Protein AF-A0A0G1N295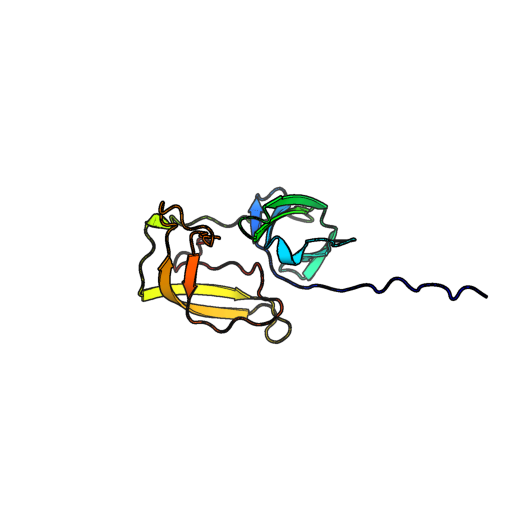-F1 (afdb_monomer_lite)

pLDDT: mean 85.52, std 14.55, range [45.72, 98.38]

Structure (mmCIF, N/CA/C/O backbone):
data_AF-A0A0G1N295-F1
#
_entry.id   AF-A0A0G1N295-F1
#
loop_
_atom_site.group_PDB
_atom_site.id
_atom_site.type_symbol
_atom_site.label_atom_id
_atom_site.label_alt_id
_atom_site.label_comp_id
_atom_site.label_asym_id
_atom_site.label_entity_id
_atom_site.label_seq_id
_atom_site.pdbx_PDB_ins_code
_atom_site.Cartn_x
_atom_site.Cartn_y
_atom_site.Cartn_z
_atom_site.occupancy
_atom_site.B_iso_or_equiv
_atom_site.auth_seq_id
_atom_site.auth_comp_id
_atom_site.auth_asym_id
_atom_site.auth_atom_id
_atom_site.pdbx_PDB_model_num
ATOM 1 N N . MET A 1 1 ? 38.601 17.499 -23.679 1.00 45.72 1 MET A N 1
ATOM 2 C CA . MET A 1 1 ? 38.239 16.086 -23.429 1.00 45.72 1 MET A CA 1
ATOM 3 C C . MET A 1 1 ? 37.005 16.091 -22.528 1.00 45.72 1 MET A C 1
ATOM 5 O O . MET A 1 1 ? 37.142 16.305 -21.334 1.00 45.72 1 MET A O 1
ATOM 9 N N . LEU A 1 2 ? 35.796 16.022 -23.098 1.00 50.69 2 LEU A N 1
ATOM 10 C CA . LEU A 1 2 ? 34.551 16.039 -22.317 1.00 50.69 2 LEU A CA 1
ATOM 11 C C . LEU A 1 2 ? 34.405 14.685 -21.615 1.00 50.69 2 LEU A C 1
ATOM 13 O O . LEU A 1 2 ? 34.315 13.649 -22.273 1.00 50.69 2 LEU A O 1
ATOM 17 N N . GLY A 1 3 ? 34.455 14.692 -20.283 1.00 49.88 3 GLY A N 1
ATOM 18 C CA . GLY A 1 3 ? 34.275 13.492 -19.475 1.00 49.88 3 GLY A CA 1
ATOM 19 C C . GLY A 1 3 ? 32.913 12.864 -19.759 1.00 49.88 3 GLY A C 1
ATOM 20 O O . GLY A 1 3 ? 31.889 13.541 -19.712 1.00 49.88 3 GLY A O 1
ATOM 21 N N . ARG A 1 4 ? 32.906 11.565 -20.070 1.00 57.50 4 ARG A N 1
ATOM 22 C CA . ARG A 1 4 ? 31.686 10.755 -20.169 1.00 57.50 4 ARG A CA 1
ATOM 23 C C . ARG A 1 4 ? 30.888 10.917 -18.874 1.00 57.50 4 ARG A C 1
ATOM 25 O O . ARG A 1 4 ? 31.287 10.385 -17.839 1.00 57.50 4 ARG A O 1
ATOM 32 N N . VAL A 1 5 ? 29.764 11.625 -18.943 1.00 62.50 5 VAL A N 1
ATOM 33 C CA . VAL A 1 5 ? 28.770 11.650 -17.869 1.00 62.50 5 VAL A CA 1
ATOM 34 C C . VAL A 1 5 ? 28.251 10.222 -17.729 1.00 62.50 5 VAL A C 1
ATOM 36 O O . VAL A 1 5 ? 27.597 9.701 -18.632 1.00 62.50 5 VAL A O 1
ATOM 39 N N . ARG A 1 6 ? 28.607 9.542 -16.635 1.00 59.28 6 ARG A N 1
ATOM 40 C CA . ARG A 1 6 ? 28.000 8.252 -16.299 1.00 59.28 6 ARG A CA 1
ATOM 41 C C . ARG A 1 6 ? 26.601 8.546 -15.758 1.00 59.28 6 ARG A C 1
ATOM 43 O O . ARG A 1 6 ? 26.512 9.302 -14.790 1.00 59.28 6 ARG A O 1
ATOM 50 N N . PRO A 1 7 ? 25.525 7.993 -16.339 1.00 61.25 7 PRO A N 1
ATOM 51 C CA . PRO A 1 7 ? 24.210 8.119 -15.733 1.00 61.25 7 PRO A CA 1
ATOM 52 C C . PRO A 1 7 ? 24.263 7.512 -14.328 1.00 61.25 7 PRO A C 1
ATOM 54 O O . PRO A 1 7 ? 24.658 6.359 -14.147 1.00 61.25 7 PRO A O 1
ATOM 57 N N . VAL A 1 8 ? 23.920 8.316 -13.323 1.00 63.38 8 VAL A N 1
ATOM 58 C CA . VAL A 1 8 ? 23.749 7.837 -11.953 1.00 63.38 8 VAL A CA 1
ATOM 59 C C . VAL A 1 8 ? 22.384 7.168 -11.899 1.00 63.38 8 VAL A C 1
ATOM 61 O O . VAL A 1 8 ? 21.353 7.831 -11.982 1.00 63.38 8 VAL A O 1
ATOM 64 N N . TYR A 1 9 ? 22.372 5.844 -11.794 1.00 63.34 9 TYR A N 1
ATOM 65 C CA . TYR A 1 9 ? 21.141 5.103 -11.558 1.00 63.34 9 TYR A CA 1
ATOM 66 C C . TYR A 1 9 ? 20.768 5.243 -10.083 1.00 63.34 9 TYR A C 1
ATOM 68 O O . TYR A 1 9 ? 21.440 4.690 -9.214 1.00 63.34 9 TYR A O 1
ATOM 76 N N . TYR A 1 10 ? 19.703 5.986 -9.794 1.00 70.31 10 TYR A N 1
ATOM 77 C CA . TYR A 1 10 ? 19.127 6.019 -8.455 1.00 70.31 10 TYR A CA 1
ATOM 78 C C . TYR A 1 10 ? 18.136 4.861 -8.311 1.00 70.31 10 TYR A C 1
ATOM 80 O O . TYR A 1 10 ? 17.180 4.752 -9.080 1.00 70.31 10 TYR A O 1
ATOM 88 N N . LYS A 1 11 ? 18.387 3.964 -7.354 1.00 81.50 11 LYS A N 1
ATOM 89 C CA . LYS A 1 11 ? 17.501 2.837 -7.049 1.00 81.50 11 LYS A CA 1
ATOM 90 C C . LYS A 1 11 ? 16.562 3.237 -5.919 1.00 81.50 11 LYS A C 1
ATOM 92 O O . LYS A 1 11 ? 17.022 3.672 -4.867 1.00 81.50 11 LYS A O 1
ATOM 97 N N . ARG A 1 12 ? 15.266 3.029 -6.133 1.00 85.56 12 ARG A N 1
ATOM 98 C CA . ARG A 1 12 ? 14.221 3.197 -5.121 1.00 85.56 12 ARG A CA 1
ATOM 99 C C . ARG A 1 12 ? 13.538 1.870 -4.881 1.00 85.56 12 ARG A C 1
ATOM 101 O O . ARG A 1 12 ? 13.433 1.053 -5.793 1.00 85.56 12 ARG A O 1
ATOM 108 N N . GLU A 1 13 ? 13.129 1.665 -3.645 1.00 87.94 13 GLU A N 1
ATOM 109 C CA . GLU A 1 13 ? 12.407 0.483 -3.204 1.00 87.94 13 GLU A CA 1
ATOM 110 C C . GLU A 1 13 ? 11.172 0.951 -2.443 1.00 87.94 13 GLU A C 1
ATOM 112 O O . GLU A 1 13 ? 11.187 2.003 -1.804 1.00 87.94 13 GLU A O 1
ATOM 117 N N . GLY A 1 14 ? 10.112 0.170 -2.554 1.00 90.06 14 GLY A N 1
ATOM 118 C CA . GLY A 1 14 ? 8.847 0.393 -1.882 1.00 90.06 14 GLY A CA 1
ATOM 119 C C . GLY A 1 14 ? 7.999 -0.865 -1.978 1.00 90.06 14 GLY A C 1
ATOM 120 O O . GLY A 1 14 ? 8.422 -1.872 -2.559 1.00 90.06 14 GLY A O 1
ATOM 121 N N . ALA A 1 15 ? 6.800 -0.785 -1.432 1.00 91.75 15 ALA A N 1
ATOM 122 C CA . ALA A 1 15 ? 5.791 -1.822 -1.506 1.00 91.75 15 ALA A CA 1
ATOM 123 C C . ALA A 1 15 ? 4.615 -1.372 -2.383 1.00 91.75 15 ALA A C 1
ATOM 125 O O . ALA A 1 15 ? 4.520 -0.222 -2.814 1.00 91.75 15 ALA A O 1
ATOM 126 N N . GLY A 1 16 ? 3.738 -2.313 -2.691 1.00 93.75 16 GLY A N 1
ATOM 127 C CA . GLY A 1 16 ? 2.505 -2.065 -3.416 1.00 93.75 16 GLY A CA 1
ATOM 128 C C . GLY A 1 16 ? 1.541 -3.213 -3.184 1.00 93.75 16 GLY A C 1
ATOM 129 O O . GLY A 1 16 ? 1.922 -4.266 -2.665 1.00 93.75 16 GLY A O 1
ATOM 130 N N . VAL A 1 17 ? 0.293 -3.005 -3.574 1.00 95.81 17 VAL A N 1
ATOM 131 C CA . VAL A 1 17 ? -0.786 -3.962 -3.350 1.00 95.81 17 VAL A CA 1
ATOM 132 C C . VAL A 1 17 ? -1.548 -4.212 -4.641 1.00 95.81 17 VAL A C 1
ATOM 134 O O . VAL A 1 17 ? -1.841 -3.281 -5.389 1.00 95.81 17 VAL A O 1
ATOM 137 N N . ILE A 1 18 ? -1.827 -5.485 -4.920 1.00 97.44 18 ILE A N 1
ATOM 138 C CA . ILE A 1 18 ? -2.600 -5.907 -6.089 1.00 97.44 18 ILE A CA 1
ATOM 139 C C . ILE A 1 18 ? -4.069 -5.603 -5.804 1.00 97.44 18 ILE A C 1
ATOM 141 O O . ILE A 1 18 ? -4.640 -6.152 -4.863 1.00 97.44 18 ILE A O 1
ATOM 145 N N . ILE A 1 19 ? -4.665 -4.733 -6.612 1.00 97.88 19 ILE A N 1
ATOM 146 C CA . ILE A 1 19 ? -6.065 -4.304 -6.480 1.00 97.88 19 ILE A CA 1
ATOM 147 C C . ILE A 1 19 ? -6.965 -4.892 -7.563 1.00 97.88 19 ILE A C 1
ATOM 149 O O . ILE A 1 19 ? -8.182 -4.849 -7.428 1.00 97.88 19 ILE A O 1
ATOM 153 N N . ASP A 1 20 ? -6.370 -5.467 -8.607 1.00 97.94 20 ASP A N 1
ATOM 154 C CA . ASP A 1 20 ? -7.084 -6.140 -9.685 1.00 97.94 20 ASP A CA 1
ATOM 155 C C . ASP A 1 20 ? -6.311 -7.401 -10.120 1.00 97.94 20 ASP A C 1
ATOM 157 O O . ASP A 1 20 ? -5.083 -7.325 -10.293 1.00 97.94 20 ASP A O 1
ATOM 161 N N . PRO A 1 21 ? -6.983 -8.559 -10.281 1.00 97.50 21 PRO A N 1
ATOM 162 C CA . PRO A 1 21 ? -6.344 -9.811 -10.685 1.00 97.50 21 PRO A CA 1
ATOM 163 C C . PRO A 1 21 ? -5.688 -9.748 -12.071 1.00 97.50 21 PRO A C 1
ATOM 165 O O . PRO A 1 21 ? -4.762 -10.519 -12.327 1.00 97.50 21 PRO A O 1
ATOM 168 N N . ASP A 1 22 ? -6.073 -8.796 -12.926 1.00 97.69 22 ASP A N 1
ATOM 169 C CA . ASP A 1 22 ? -5.414 -8.551 -14.207 1.00 97.69 22 ASP A CA 1
ATOM 170 C C . ASP A 1 22 ? -4.015 -7.934 -14.031 1.00 97.69 22 ASP A C 1
ATOM 172 O O . ASP A 1 22 ? -3.339 -7.646 -15.015 1.00 97.69 22 ASP A O 1
ATOM 176 N N . GLY A 1 23 ? -3.537 -7.714 -12.804 1.00 97.81 23 GLY A N 1
ATOM 177 C CA . GLY A 1 23 ? -2.186 -7.223 -12.534 1.00 97.81 23 GLY A CA 1
ATOM 178 C C . GLY A 1 23 ? -2.111 -5.713 -12.358 1.00 97.81 23 GLY A C 1
ATOM 179 O O . GLY A 1 23 ? -1.091 -5.110 -12.696 1.00 97.81 23 GLY A O 1
ATOM 180 N N . ILE A 1 24 ? -3.175 -5.094 -11.841 1.00 98.38 24 ILE A N 1
ATOM 181 C CA . ILE A 1 24 ? -3.139 -3.689 -11.422 1.00 98.38 24 ILE A CA 1
ATOM 182 C C . ILE A 1 24 ? -2.664 -3.615 -9.975 1.00 98.38 24 ILE A C 1
ATOM 184 O O . ILE A 1 24 ? -3.224 -4.247 -9.077 1.00 98.38 24 ILE A O 1
ATOM 188 N N . ILE A 1 25 ? -1.623 -2.820 -9.760 1.00 97.94 25 ILE A N 1
ATOM 189 C CA . ILE A 1 25 ? -0.987 -2.599 -8.466 1.00 97.94 25 ILE A CA 1
ATOM 190 C C . ILE A 1 25 ? -1.081 -1.119 -8.126 1.00 97.94 25 ILE A C 1
ATOM 192 O O . ILE A 1 25 ? -0.700 -0.283 -8.944 1.00 97.94 25 ILE A O 1
ATOM 196 N N . VAL A 1 26 ? -1.512 -0.795 -6.910 1.00 97.44 26 VAL A N 1
ATOM 197 C CA . VAL A 1 26 ? -1.392 0.561 -6.360 1.00 97.44 26 VAL A CA 1
ATOM 198 C C . VAL A 1 26 ? -0.180 0.650 -5.429 1.00 97.44 26 VAL A C 1
ATOM 200 O O . VAL A 1 26 ? 0.151 -0.290 -4.703 1.00 97.44 26 VAL A O 1
ATOM 203 N N . THR A 1 27 ? 0.519 1.778 -5.485 1.00 95.94 27 THR A N 1
ATOM 204 C CA . THR A 1 27 ? 1.659 2.135 -4.629 1.00 95.94 27 THR A CA 1
ATOM 205 C C . THR A 1 27 ? 1.678 3.651 -4.424 1.00 95.94 27 THR A C 1
ATOM 207 O O . THR A 1 27 ? 0.804 4.361 -4.925 1.00 95.94 27 THR A O 1
ATOM 210 N N . ASN A 1 28 ? 2.681 4.174 -3.720 1.00 94.12 28 ASN A N 1
ATOM 211 C CA . ASN A 1 28 ? 2.845 5.614 -3.609 1.00 94.12 28 ASN A CA 1
ATOM 212 C C . ASN A 1 28 ? 3.455 6.244 -4.866 1.00 94.12 28 ASN A C 1
ATOM 214 O O . ASN A 1 28 ? 4.420 5.725 -5.440 1.00 94.12 28 ASN A O 1
ATOM 218 N N . ALA A 1 29 ? 2.941 7.417 -5.245 1.00 94.62 29 ALA A N 1
ATOM 219 C CA . ALA A 1 29 ? 3.442 8.192 -6.378 1.00 94.62 29 ALA A CA 1
ATOM 220 C C . ALA A 1 29 ? 4.928 8.477 -6.229 1.00 94.62 29 ALA A C 1
ATOM 222 O O . ALA A 1 29 ? 5.702 8.253 -7.166 1.00 94.62 29 ALA A O 1
ATOM 223 N N . HIS A 1 30 ? 5.340 8.932 -5.041 1.00 92.25 30 HIS A N 1
ATOM 224 C CA . HIS A 1 30 ? 6.725 9.264 -4.805 1.00 92.25 30 HIS A CA 1
ATOM 225 C C . HIS A 1 30 ? 7.597 8.048 -5.077 1.00 92.25 30 HIS A C 1
ATOM 227 O O . HIS A 1 30 ? 8.583 8.247 -5.761 1.00 92.25 30 HIS A O 1
ATOM 233 N N . THR A 1 31 ? 7.252 6.819 -4.674 1.00 91.69 31 THR A N 1
ATOM 234 C CA . THR A 1 31 ? 8.064 5.601 -4.890 1.00 91.69 31 THR A CA 1
ATOM 235 C C . THR A 1 31 ? 8.484 5.402 -6.349 1.00 91.69 31 THR A C 1
ATOM 237 O O . THR A 1 31 ? 9.644 5.079 -6.622 1.00 91.69 31 THR A O 1
ATOM 240 N N . VAL A 1 32 ? 7.568 5.638 -7.290 1.00 91.88 32 VAL A N 1
ATOM 241 C CA . VAL A 1 32 ? 7.751 5.322 -8.718 1.00 91.88 32 VAL A CA 1
ATOM 242 C C . VAL A 1 32 ? 8.054 6.542 -9.583 1.00 91.88 32 VAL A C 1
ATOM 244 O O . VAL A 1 32 ? 8.436 6.397 -10.748 1.00 91.88 32 VAL A O 1
ATOM 247 N N . GLN A 1 33 ? 7.919 7.752 -9.039 1.00 84.56 33 GLN A N 1
ATOM 248 C CA . GLN A 1 33 ? 8.137 8.978 -9.796 1.00 84.56 33 GLN A CA 1
ATOM 249 C C . GLN A 1 33 ? 9.565 9.040 -10.350 1.00 84.56 33 GLN A C 1
ATOM 251 O O . GLN A 1 33 ? 10.539 8.780 -9.637 1.00 8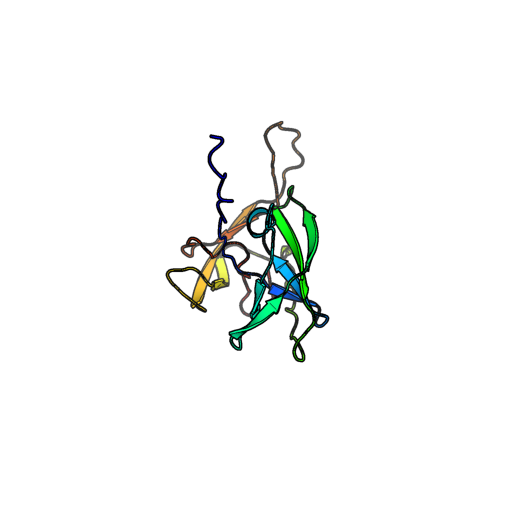4.56 33 GLN A O 1
ATOM 256 N N . LYS A 1 34 ? 9.686 9.432 -11.626 1.00 82.00 34 LYS A N 1
ATOM 257 C CA . LYS A 1 34 ? 10.962 9.537 -12.361 1.00 82.00 34 LYS A CA 1
ATOM 258 C C . LYS A 1 34 ? 11.725 8.206 -12.473 1.00 82.00 34 LYS A C 1
ATOM 260 O O . LYS A 1 34 ? 12.923 8.213 -12.757 1.00 82.00 34 LYS A O 1
ATOM 265 N N . SER A 1 35 ? 11.062 7.070 -12.250 1.00 82.25 35 SER A N 1
ATOM 266 C CA . SER A 1 35 ? 11.667 5.761 -12.486 1.00 82.25 35 SER A CA 1
ATOM 267 C C . SER A 1 35 ? 11.809 5.506 -13.990 1.00 82.25 35 SER A C 1
ATOM 269 O O . SER A 1 35 ? 10.882 5.721 -14.764 1.00 82.25 35 SER A O 1
ATOM 271 N N . GLY A 1 36 ? 12.997 5.072 -14.419 1.00 85.31 36 GLY A N 1
ATOM 272 C CA . GLY A 1 36 ? 13.235 4.670 -15.812 1.00 85.31 36 GLY A CA 1
ATOM 273 C C . GLY A 1 36 ? 12.835 3.219 -16.103 1.00 85.31 36 GLY A C 1
ATOM 274 O O . GLY A 1 36 ? 12.598 2.862 -17.250 1.00 85.31 36 GLY A O 1
ATOM 275 N N . ARG A 1 37 ? 12.782 2.372 -15.067 1.00 91.69 37 ARG A N 1
ATOM 276 C CA . ARG A 1 37 ? 12.327 0.979 -15.135 1.00 91.69 37 ARG A CA 1
ATOM 277 C C . ARG A 1 37 ? 11.702 0.593 -13.801 1.00 91.69 37 ARG A C 1
ATOM 279 O O . ARG A 1 37 ? 12.312 0.831 -12.758 1.00 91.69 37 ARG A O 1
ATOM 286 N N . ILE A 1 38 ? 10.538 -0.044 -13.851 1.00 94.94 38 ILE A N 1
ATOM 287 C CA . ILE A 1 38 ? 9.843 -0.587 -12.683 1.00 94.94 38 ILE A CA 1
ATOM 288 C C . ILE A 1 38 ? 9.949 -2.111 -12.745 1.00 94.94 38 ILE A C 1
ATOM 290 O O . ILE A 1 38 ? 9.683 -2.716 -13.780 1.00 94.94 38 ILE A O 1
ATOM 294 N N . ARG A 1 39 ? 10.369 -2.732 -11.640 1.00 95.56 39 ARG A N 1
ATOM 295 C CA . ARG A 1 39 ? 10.354 -4.188 -11.464 1.00 95.56 39 ARG A CA 1
ATOM 296 C C . ARG A 1 39 ? 9.556 -4.514 -10.218 1.00 95.56 39 ARG A C 1
ATOM 298 O O . ARG A 1 39 ? 9.831 -3.943 -9.164 1.00 95.56 39 ARG A O 1
ATOM 305 N N . VAL A 1 40 ? 8.616 -5.437 -10.346 1.00 95.19 40 VAL A N 1
ATOM 306 C CA . VAL A 1 40 ? 7.768 -5.899 -9.250 1.00 95.19 40 VAL A CA 1
ATOM 307 C C . VAL A 1 40 ? 8.236 -7.287 -8.842 1.00 95.19 40 VAL A C 1
ATOM 309 O O . VAL A 1 40 ? 8.346 -8.172 -9.686 1.00 95.19 40 VAL A O 1
ATOM 312 N N . ALA A 1 41 ? 8.528 -7.466 -7.556 1.00 93.88 41 ALA A N 1
ATOM 313 C CA . ALA A 1 41 ? 8.756 -8.777 -6.963 1.00 93.88 41 ALA A CA 1
ATOM 314 C C . ALA A 1 41 ? 7.463 -9.225 -6.272 1.00 93.88 41 ALA A C 1
ATOM 316 O O . ALA A 1 41 ? 7.012 -8.573 -5.331 1.00 93.88 41 ALA A O 1
ATOM 317 N N . LEU A 1 42 ? 6.863 -10.307 -6.761 1.00 93.12 42 LEU A N 1
ATOM 318 C CA . LEU A 1 42 ? 5.651 -10.897 -6.196 1.00 93.12 42 LEU A CA 1
ATOM 319 C C . LEU A 1 42 ? 5.974 -11.721 -4.938 1.00 93.12 42 LEU A C 1
ATOM 321 O O . LEU A 1 42 ? 7.137 -11.967 -4.610 1.00 93.12 42 LEU A O 1
ATOM 325 N N . HIS A 1 43 ? 4.936 -12.144 -4.213 1.00 87.44 43 HIS A N 1
ATOM 326 C CA . HIS A 1 43 ? 5.059 -12.856 -2.932 1.00 87.44 43 HIS A CA 1
ATOM 327 C C . HIS A 1 43 ? 5.868 -14.168 -3.017 1.00 87.44 43 HIS A C 1
ATOM 329 O O . HIS A 1 43 ? 6.549 -14.543 -2.063 1.00 87.44 43 HIS A O 1
ATOM 335 N N . ASP A 1 44 ? 5.835 -14.841 -4.168 1.00 89.81 44 ASP A N 1
ATOM 336 C CA . ASP A 1 44 ? 6.591 -16.059 -4.482 1.00 89.81 44 ASP A CA 1
ATOM 337 C C . ASP A 1 44 ? 8.036 -15.774 -4.942 1.00 89.81 44 ASP A C 1
ATOM 339 O O . ASP A 1 44 ? 8.794 -16.700 -5.229 1.00 89.81 44 ASP A O 1
ATOM 343 N N . LYS A 1 45 ? 8.435 -14.493 -4.954 1.00 90.94 45 LYS A N 1
ATOM 344 C CA . LYS A 1 45 ? 9.712 -13.944 -5.442 1.00 90.94 45 LYS A CA 1
ATOM 345 C C . LYS A 1 45 ? 9.847 -13.894 -6.965 1.00 90.94 45 LYS A C 1
ATOM 347 O O . LYS A 1 45 ? 10.919 -13.515 -7.443 1.00 90.94 45 LYS A O 1
ATOM 352 N N . THR A 1 46 ? 8.797 -14.207 -7.724 1.00 94.19 46 THR A N 1
ATOM 353 C CA . THR A 1 46 ? 8.782 -13.987 -9.172 1.00 94.19 46 THR A CA 1
ATOM 354 C C . THR A 1 46 ? 8.938 -12.496 -9.461 1.00 94.19 46 THR A C 1
ATOM 356 O O . THR A 1 46 ? 8.274 -11.659 -8.847 1.00 94.19 46 THR A O 1
ATOM 359 N N . ILE A 1 47 ? 9.849 -12.152 -10.375 1.00 96.31 47 ILE A N 1
ATOM 360 C CA . ILE A 1 47 ? 10.114 -10.766 -10.771 1.00 96.31 47 ILE A CA 1
ATOM 361 C C . ILE A 1 47 ? 9.544 -10.537 -12.163 1.00 96.31 47 ILE A C 1
ATOM 363 O O . ILE A 1 47 ? 9.922 -11.230 -13.105 1.00 96.31 47 ILE A O 1
ATOM 367 N N . VAL A 1 48 ? 8.699 -9.520 -12.289 1.00 97.31 48 VAL A N 1
ATOM 368 C CA . VAL A 1 48 ? 8.109 -9.083 -13.557 1.00 97.31 48 VAL A CA 1
ATOM 369 C C . VAL A 1 48 ? 8.414 -7.610 -13.810 1.00 97.31 48 VAL A C 1
ATOM 371 O O . VAL A 1 48 ? 8.652 -6.834 -12.876 1.00 97.31 48 VAL A O 1
ATOM 374 N N . ASP A 1 49 ? 8.450 -7.219 -15.082 1.00 97.56 49 ASP A N 1
ATOM 375 C CA . ASP A 1 49 ? 8.526 -5.808 -15.454 1.00 97.56 49 ASP A CA 1
ATOM 376 C C . ASP A 1 49 ? 7.154 -5.148 -15.243 1.00 97.56 49 ASP A C 1
ATOM 378 O O . ASP A 1 49 ? 6.112 -5.739 -15.524 1.00 97.56 49 ASP A O 1
ATOM 382 N N . GLY A 1 50 ? 7.168 -3.927 -14.709 1.00 97.25 50 GLY A N 1
ATOM 383 C CA . GLY A 1 50 ? 5.974 -3.117 -14.492 1.00 97.25 50 GLY A CA 1
ATOM 384 C C . GLY A 1 50 ? 5.933 -1.912 -15.423 1.00 97.25 50 GLY A C 1
ATOM 385 O O . GLY A 1 50 ? 6.963 -1.299 -15.715 1.00 97.25 50 GLY A O 1
ATOM 386 N N . ILE A 1 51 ? 4.730 -1.551 -15.852 1.00 96.75 51 ILE A N 1
ATOM 387 C CA . ILE A 1 51 ? 4.442 -0.363 -16.653 1.00 96.75 51 ILE A CA 1
ATOM 388 C C . ILE A 1 51 ? 3.666 0.611 -15.776 1.00 96.75 51 ILE A C 1
ATOM 390 O O . ILE A 1 51 ? 2.653 0.252 -15.183 1.00 96.75 51 ILE A O 1
ATOM 394 N N . LEU A 1 52 ? 4.141 1.849 -15.685 1.00 96.38 52 LEU A N 1
ATOM 395 C CA . LEU A 1 52 ? 3.410 2.908 -15.001 1.00 96.38 52 LEU A CA 1
ATOM 396 C C . LEU A 1 52 ? 2.158 3.259 -15.816 1.00 96.38 52 LEU A C 1
ATOM 398 O O . LEU A 1 52 ? 2.290 3.668 -16.967 1.00 96.38 52 LEU A O 1
ATOM 402 N N . LEU A 1 53 ? 0.973 3.086 -15.231 1.00 95.88 53 LEU A N 1
ATOM 403 C CA . LEU A 1 53 ? -0.297 3.431 -15.871 1.00 95.88 53 LEU A CA 1
ATOM 404 C C . LEU A 1 53 ? -0.664 4.889 -15.620 1.00 95.88 53 LEU A C 1
ATOM 406 O O . LEU A 1 53 ? -0.887 5.645 -16.560 1.00 95.88 53 LEU A O 1
ATOM 410 N N . GLU A 1 54 ? -0.708 5.277 -14.347 1.00 94.94 54 GLU A N 1
ATOM 411 C CA . GLU A 1 54 ? -1.181 6.590 -13.922 1.00 94.94 54 GLU A CA 1
ATOM 412 C C . GLU A 1 54 ? -0.521 7.003 -12.601 1.00 94.94 54 GLU A C 1
ATOM 414 O O . GLU A 1 54 ? -0.097 6.160 -11.803 1.00 94.94 54 GLU A O 1
ATOM 419 N N . VAL A 1 55 ? -0.400 8.313 -12.384 1.00 95.00 55 VAL A N 1
ATOM 420 C CA . VAL A 1 55 ? 0.159 8.906 -11.166 1.00 95.00 55 VAL A CA 1
ATOM 421 C C . VAL A 1 55 ? -0.710 10.081 -10.744 1.00 95.00 55 VAL A C 1
ATOM 423 O O . VAL A 1 55 ? -0.971 10.971 -11.547 1.00 95.00 55 VAL A O 1
ATOM 426 N N . HIS A 1 56 ? -1.045 10.109 -9.458 1.00 93.50 56 HIS A N 1
ATOM 427 C CA . HIS A 1 56 ? -1.788 11.154 -8.760 1.00 93.50 56 HIS A CA 1
ATOM 428 C C . HIS A 1 56 ? -0.907 11.746 -7.648 1.00 93.50 56 HIS A C 1
ATOM 430 O O . HIS A 1 56 ? -0.990 11.316 -6.489 1.00 93.50 56 HIS A O 1
ATOM 436 N N . PRO A 1 57 ? 0.006 12.686 -7.968 1.00 90.50 57 PRO A N 1
ATOM 437 C CA . PRO A 1 57 ? 0.931 13.257 -6.991 1.00 90.50 57 PRO A CA 1
ATOM 438 C C . PRO A 1 57 ? 0.235 13.993 -5.840 1.00 90.50 57 PRO A C 1
ATOM 440 O O . PRO A 1 57 ? 0.781 14.060 -4.745 1.00 90.50 57 PRO A O 1
ATOM 443 N N . GLU A 1 58 ? -0.956 14.540 -6.079 1.00 87.62 58 GLU A N 1
ATOM 444 C CA . GLU A 1 58 ? -1.764 15.279 -5.109 1.00 87.62 58 GLU A CA 1
ATOM 445 C C . GLU A 1 58 ? -2.188 14.434 -3.903 1.00 87.62 58 GLU A C 1
ATOM 447 O O . GLU A 1 58 ? -2.319 14.969 -2.802 1.00 87.62 58 GLU A O 1
ATOM 452 N N . ASN A 1 59 ? -2.336 13.122 -4.110 1.00 87.88 59 ASN A N 1
ATOM 453 C CA . ASN A 1 59 ? -2.706 12.150 -3.083 1.00 87.88 59 ASN A CA 1
ATOM 454 C C . ASN A 1 59 ? -1.583 11.135 -2.812 1.00 87.88 59 ASN A C 1
ATOM 456 O O . ASN A 1 59 ? -1.787 10.170 -2.085 1.00 87.88 59 ASN A O 1
ATOM 460 N N . ASP A 1 60 ? -0.411 11.335 -3.422 1.00 92.56 60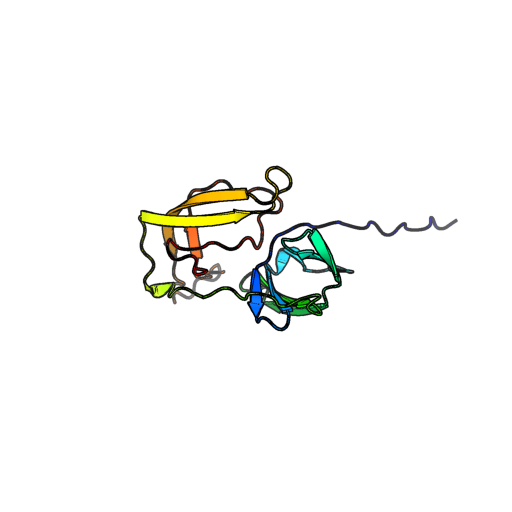 ASP A N 1
ATOM 461 C CA . ASP A 1 60 ? 0.722 10.413 -3.393 1.00 92.56 60 ASP A CA 1
ATOM 462 C C . ASP A 1 60 ? 0.367 8.969 -3.811 1.00 92.56 60 ASP A C 1
ATOM 464 O O . ASP A 1 60 ? 0.835 8.008 -3.204 1.00 92.56 60 ASP A O 1
ATOM 468 N N . LEU A 1 61 ? -0.428 8.797 -4.876 1.00 94.94 61 LEU A N 1
ATOM 469 C CA . LEU A 1 61 ? -0.823 7.486 -5.422 1.00 94.94 61 LEU A CA 1
ATOM 470 C C . LEU A 1 61 ? -0.288 7.253 -6.838 1.00 94.94 61 LEU A C 1
ATOM 472 O O . LEU A 1 61 ? -0.211 8.169 -7.654 1.00 94.94 61 LEU A O 1
ATOM 476 N N . ALA A 1 62 ? 0.046 6.007 -7.158 1.00 96.88 62 ALA A N 1
ATOM 477 C CA . ALA A 1 62 ? 0.360 5.581 -8.515 1.00 96.88 62 ALA A CA 1
ATOM 478 C C . ALA A 1 62 ? -0.123 4.161 -8.788 1.00 96.88 62 ALA A C 1
ATOM 480 O O . ALA A 1 62 ? -0.125 3.310 -7.898 1.00 96.88 62 ALA A O 1
ATOM 481 N N . PHE A 1 63 ? -0.455 3.912 -10.051 1.00 97.69 63 PHE A N 1
ATOM 482 C CA . PHE A 1 63 ? -0.913 2.625 -10.547 1.00 97.69 63 PHE A CA 1
ATOM 483 C C . PHE A 1 63 ? 0.115 2.030 -11.506 1.00 97.69 63 PHE A C 1
ATOM 485 O O . PHE A 1 63 ? 0.596 2.691 -12.428 1.00 97.69 63 PHE A O 1
ATOM 492 N N . ILE A 1 64 ? 0.448 0.763 -11.292 1.00 98.00 64 ILE A N 1
ATOM 493 C CA . ILE A 1 64 ? 1.348 -0.026 -12.130 1.00 98.00 64 ILE A CA 1
ATOM 494 C C . ILE A 1 64 ? 0.552 -1.184 -12.728 1.00 98.00 64 ILE A C 1
ATOM 496 O O . ILE A 1 64 ? -0.197 -1.853 -12.020 1.00 98.00 64 ILE A O 1
ATOM 500 N N . LYS A 1 65 ? 0.762 -1.455 -14.015 1.00 98.19 65 LYS A N 1
ATOM 501 C CA . LYS A 1 65 ? 0.360 -2.694 -14.679 1.00 98.19 65 LYS A CA 1
ATOM 502 C C . LYS A 1 65 ? 1.531 -3.659 -14.720 1.00 98.19 65 LYS A C 1
ATOM 504 O O . LYS A 1 65 ? 2.645 -3.268 -15.068 1.00 98.19 65 LYS A O 1
ATOM 509 N N . ILE A 1 66 ? 1.259 -4.920 -14.436 1.00 98.38 66 ILE A N 1
ATOM 510 C CA . ILE A 1 66 ? 2.128 -6.043 -14.779 1.00 98.38 66 ILE A CA 1
ATOM 511 C C . ILE A 1 66 ? 1.358 -7.018 -15.666 1.00 98.38 66 ILE A C 1
ATOM 513 O O . ILE A 1 66 ? 0.129 -7.036 -15.646 1.00 98.38 66 ILE A O 1
ATOM 517 N N . GLU A 1 67 ? 2.085 -7.845 -16.409 1.00 98.19 67 GLU A N 1
ATOM 518 C CA . GLU A 1 67 ? 1.521 -9.058 -17.000 1.00 98.19 67 GLU A CA 1
ATOM 519 C C . GLU A 1 67 ? 1.507 -10.154 -15.923 1.00 98.19 67 GLU A C 1
ATOM 521 O O . GLU A 1 67 ? 2.586 -10.512 -15.432 1.00 98.19 67 GLU A O 1
ATOM 526 N N . PRO A 1 68 ? 0.333 -10.665 -15.502 1.00 97.31 68 PRO A N 1
ATOM 527 C CA . PRO A 1 68 ? 0.251 -11.679 -14.457 1.00 97.31 68 PRO A CA 1
ATOM 528 C C . PRO A 1 68 ? 0.993 -12.965 -14.860 1.00 97.31 68 PRO A C 1
ATOM 530 O O . PRO A 1 68 ? 0.598 -13.623 -15.823 1.00 97.31 68 PRO A O 1
ATOM 533 N N . PRO A 1 69 ? 2.046 -13.379 -14.131 1.00 96.56 69 PRO A N 1
ATOM 534 C CA . PRO A 1 69 ? 2.751 -14.629 -14.431 1.00 96.56 69 PRO A CA 1
ATOM 535 C C . PRO A 1 69 ? 1.966 -15.874 -13.978 1.00 96.56 69 PRO A C 1
ATOM 537 O O . PRO A 1 69 ? 2.309 -16.996 -14.341 1.00 96.56 69 PRO A O 1
ATOM 540 N N . PHE A 1 70 ? 0.930 -15.675 -13.162 1.00 96.50 70 PHE A N 1
ATOM 541 C CA . PHE A 1 70 ? -0.013 -16.664 -12.644 1.00 96.50 70 PHE A CA 1
ATOM 542 C C . PHE A 1 70 ? -1.269 -15.928 -12.146 1.00 96.50 70 PHE A C 1
ATOM 544 O O . PHE A 1 70 ? -1.318 -14.698 -12.166 1.00 96.50 70 PHE A O 1
ATOM 551 N N . PHE A 1 71 ? -2.282 -16.665 -11.681 1.00 96.50 71 PHE A N 1
ATOM 552 C CA . PHE A 1 71 ? -3.497 -16.071 -11.114 1.00 96.50 71 PHE A CA 1
ATOM 553 C C . PHE A 1 71 ? -3.183 -15.215 -9.879 1.00 96.50 71 PHE A C 1
ATOM 555 O O . PHE A 1 71 ? -2.683 -15.723 -8.873 1.00 96.50 71 PHE A O 1
ATOM 562 N N . LEU A 1 72 ? -3.498 -13.922 -9.944 1.00 96.69 72 LEU A N 1
ATOM 563 C CA . LEU A 1 72 ? -3.277 -12.991 -8.844 1.00 96.69 72 LEU A CA 1
ATOM 564 C C . LEU A 1 72 ? -4.537 -12.843 -7.993 1.00 96.69 72 LEU A C 1
ATOM 566 O O . LEU A 1 72 ? -5.653 -12.789 -8.503 1.00 96.69 72 LEU A O 1
ATOM 570 N N . VAL A 1 73 ? -4.342 -12.729 -6.681 1.00 94.44 73 VAL A N 1
ATOM 571 C CA . VAL A 1 73 ? -5.414 -12.400 -5.739 1.00 94.44 73 VAL A CA 1
ATOM 572 C C . VAL A 1 73 ? -5.377 -10.899 -5.487 1.00 94.44 73 VAL A C 1
ATOM 574 O O . VAL A 1 73 ? -4.383 -10.381 -4.975 1.00 94.44 73 VAL A O 1
ATOM 577 N N . ALA A 1 74 ? -6.458 -10.216 -5.850 1.00 96.44 74 ALA A N 1
ATOM 578 C CA . ALA A 1 74 ? -6.666 -8.822 -5.489 1.00 96.44 74 ALA A CA 1
ATOM 579 C C . ALA A 1 74 ? -7.129 -8.697 -4.035 1.00 96.44 74 ALA A C 1
ATOM 581 O O . ALA A 1 74 ? -7.833 -9.566 -3.508 1.00 96.44 74 ALA A O 1
ATOM 582 N N . VAL A 1 75 ? -6.746 -7.600 -3.389 1.00 96.12 75 VAL A N 1
ATOM 583 C CA . VAL A 1 75 ? -7.235 -7.286 -2.047 1.00 96.12 75 VAL A CA 1
ATOM 584 C C . VAL A 1 75 ? -8.710 -6.908 -2.061 1.00 96.12 75 VAL A C 1
ATOM 586 O O . VAL A 1 75 ? -9.237 -6.374 -3.034 1.00 96.12 75 VAL A O 1
ATOM 589 N N . ARG A 1 76 ? -9.377 -7.162 -0.936 1.00 97.06 76 ARG A N 1
ATOM 590 C CA . ARG A 1 76 ? -10.686 -6.576 -0.642 1.00 97.06 76 ARG A CA 1
ATOM 591 C C . ARG A 1 76 ? -10.470 -5.221 0.011 1.00 97.06 76 ARG A C 1
ATOM 593 O O . ARG A 1 76 ? -9.510 -5.073 0.759 1.00 97.06 76 ARG A O 1
ATOM 600 N N . PHE A 1 77 ? -11.368 -4.277 -0.225 1.00 96.69 77 PHE A N 1
ATOM 601 C CA . PHE A 1 77 ? -11.343 -2.974 0.432 1.00 96.69 77 PHE A CA 1
ATOM 602 C C . PHE A 1 77 ? -12.291 -2.967 1.629 1.00 96.69 77 PHE A C 1
ATOM 604 O O . PHE A 1 77 ? -13.391 -3.520 1.557 1.00 96.69 77 PHE A O 1
ATOM 611 N N . ALA A 1 78 ? -11.853 -2.349 2.717 1.00 95.31 78 ALA A N 1
ATOM 612 C CA . ALA A 1 78 ? -12.695 -1.999 3.847 1.00 95.31 78 ALA A CA 1
ATOM 613 C C . ALA A 1 78 ? -13.433 -0.678 3.571 1.00 95.31 78 ALA A C 1
ATOM 615 O O . ALA A 1 78 ? -13.028 0.118 2.724 1.00 95.31 78 ALA A O 1
ATOM 616 N N . ASP A 1 79 ? -14.499 -0.421 4.329 1.00 93.38 79 ASP A N 1
ATOM 617 C CA . ASP A 1 79 ? -15.123 0.902 4.380 1.00 93.38 79 ASP A CA 1
ATOM 618 C C . ASP A 1 79 ? -14.374 1.779 5.398 1.00 93.38 79 ASP A C 1
ATOM 620 O O . ASP A 1 79 ? -14.548 1.647 6.616 1.00 93.38 79 ASP A O 1
ATOM 624 N N . SER A 1 80 ? -13.511 2.666 4.900 1.00 90.44 80 SER A N 1
ATOM 625 C CA . SER A 1 80 ? -12.679 3.534 5.739 1.00 90.44 80 SER A CA 1
ATOM 626 C C . SER A 1 80 ? -13.481 4.604 6.492 1.00 90.44 80 SER A C 1
ATOM 628 O O . SER A 1 80 ? -12.998 5.108 7.510 1.00 90.44 80 SER A O 1
ATOM 630 N N . ASP A 1 81 ? -14.727 4.893 6.095 1.00 89.56 81 ASP A N 1
ATOM 631 C CA . ASP A 1 81 ? -15.610 5.807 6.831 1.00 89.56 81 ASP A CA 1
ATOM 632 C C . ASP A 1 81 ? -16.149 5.184 8.129 1.00 89.56 81 ASP A C 1
ATOM 634 O O . ASP A 1 81 ? -16.548 5.902 9.050 1.00 89.56 81 ASP A O 1
ATOM 638 N N . GLN A 1 82 ? -16.097 3.854 8.258 1.00 90.31 82 GLN A N 1
ATOM 639 C CA . GLN A 1 82 ? -16.447 3.139 9.492 1.00 90.31 82 GLN A CA 1
ATOM 640 C C . GLN A 1 82 ? -15.266 2.995 10.460 1.00 90.31 82 GLN A C 1
ATOM 642 O O . GLN A 1 82 ? -15.434 2.494 11.582 1.00 90.31 82 GLN A O 1
ATOM 647 N N . LEU A 1 83 ? -14.064 3.413 10.053 1.00 90.94 83 LEU A N 1
ATOM 648 C CA . LEU A 1 83 ? -12.860 3.268 10.858 1.00 90.94 83 LEU A CA 1
ATOM 649 C C . LEU A 1 83 ? -12.919 4.163 12.104 1.00 90.94 83 LEU A C 1
ATOM 651 O O . LEU A 1 83 ? -13.388 5.299 12.074 1.00 90.94 83 LEU A O 1
ATOM 655 N N . LYS A 1 84 ? -12.415 3.653 13.233 1.00 92.56 84 LYS A N 1
ATOM 656 C CA . LYS A 1 84 ? -12.394 4.371 14.517 1.00 92.56 84 LYS A CA 1
ATOM 657 C C . LYS A 1 84 ? -11.029 4.251 15.196 1.00 92.56 84 LYS A C 1
ATOM 659 O O . LYS A 1 84 ? -10.401 3.190 15.101 1.00 92.56 84 LYS A O 1
ATOM 664 N N . PRO A 1 85 ? -10.576 5.281 15.937 1.00 94.81 85 PRO A N 1
ATOM 665 C CA . PRO A 1 85 ? -9.415 5.160 16.811 1.00 94.81 85 PRO A CA 1
ATOM 666 C C . PRO A 1 85 ? -9.523 3.954 17.753 1.00 94.81 85 PRO A C 1
ATOM 668 O O . PRO A 1 85 ? -10.593 3.637 18.268 1.00 94.81 85 PRO A O 1
ATOM 671 N N . GLY A 1 86 ? -8.402 3.273 17.975 1.00 93.75 86 GLY A N 1
ATOM 672 C CA . GLY A 1 86 ? -8.308 2.070 18.802 1.00 93.75 86 GLY A CA 1
ATOM 673 C C . GLY A 1 86 ? -8.498 0.749 18.052 1.00 93.75 86 GLY A C 1
ATOM 674 O O . GLY A 1 86 ? -8.097 -0.283 18.595 1.00 93.75 86 GLY A O 1
ATOM 675 N N . ARG A 1 87 ? -9.032 0.763 16.819 1.00 94.38 87 ARG A N 1
ATOM 676 C CA . ARG A 1 87 ? -9.134 -0.436 15.966 1.00 94.38 87 ARG A CA 1
ATOM 677 C C . ARG A 1 87 ? -7.751 -0.992 15.653 1.00 94.38 87 ARG A C 1
ATOM 679 O O . ARG A 1 87 ? -6.832 -0.217 15.382 1.00 94.38 87 ARG A O 1
ATOM 686 N N . LYS A 1 88 ? -7.613 -2.318 15.724 1.00 95.06 88 LYS A N 1
ATOM 687 C CA . LYS A 1 88 ? -6.380 -3.009 15.345 1.00 95.06 88 LYS A CA 1
ATOM 688 C C . LYS A 1 88 ? -6.197 -2.962 13.839 1.00 95.06 88 LYS A C 1
ATOM 690 O O . LYS A 1 88 ? -7.173 -3.016 13.097 1.00 95.06 88 LYS A O 1
ATOM 695 N N . VAL A 1 89 ? -4.943 -2.861 13.430 1.00 95.50 89 VAL A N 1
ATOM 696 C CA . VAL A 1 89 ? -4.546 -2.823 12.027 1.00 95.50 89 VAL A CA 1
ATOM 697 C C . VAL A 1 89 ? -3.234 -3.565 11.836 1.00 95.50 89 VAL A C 1
ATOM 699 O O . VAL A 1 89 ? -2.404 -3.620 12.750 1.00 95.50 89 VAL 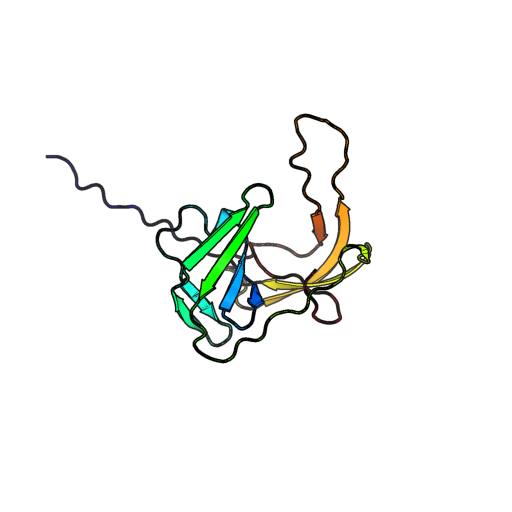A O 1
ATOM 702 N N . TYR A 1 90 ? -3.044 -4.102 10.639 1.00 93.19 90 TYR A N 1
ATOM 703 C CA . TYR A 1 90 ? -1.891 -4.910 10.274 1.00 93.19 90 TYR A CA 1
ATOM 704 C C . TYR A 1 90 ? -1.251 -4.350 9.012 1.00 93.19 90 TYR A C 1
ATOM 706 O O . TYR A 1 90 ? -1.897 -4.256 7.977 1.00 93.19 90 TYR A O 1
ATOM 714 N N . CYS A 1 91 ? 0.023 -3.983 9.079 1.00 90.75 91 CYS A N 1
ATOM 715 C CA . CYS A 1 91 ? 0.775 -3.540 7.911 1.00 90.75 91 CYS A CA 1
ATOM 716 C C . CYS A 1 91 ? 1.664 -4.666 7.402 1.00 90.75 91 CYS A C 1
ATOM 718 O O . CYS A 1 91 ? 2.406 -5.267 8.185 1.00 90.75 91 CYS A O 1
ATOM 720 N N . VAL A 1 92 ? 1.599 -4.933 6.099 1.00 87.19 92 VAL A N 1
ATOM 721 C CA . VAL A 1 92 ? 2.499 -5.878 5.429 1.00 87.19 92 VAL A CA 1
ATOM 722 C C . VAL A 1 92 ? 3.611 -5.076 4.765 1.00 87.19 92 VAL A C 1
ATOM 724 O O . VAL A 1 92 ? 3.447 -4.557 3.665 1.00 87.19 92 VAL A O 1
ATOM 727 N N . GLY A 1 93 ? 4.734 -4.951 5.469 1.00 74.25 93 GLY A N 1
ATOM 728 C CA . GLY A 1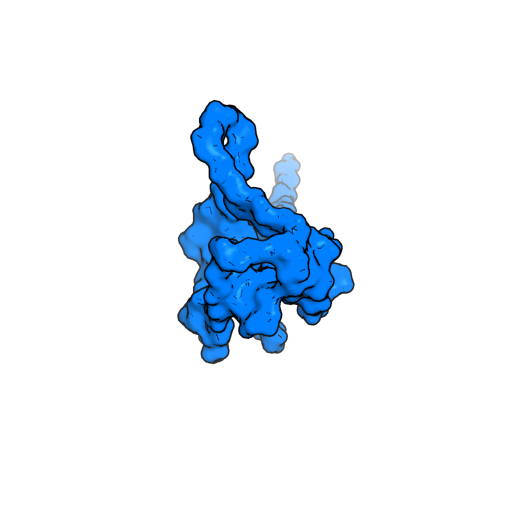 93 ? 5.874 -4.138 5.056 1.00 74.25 93 GLY A CA 1
ATOM 729 C C . GLY A 1 93 ? 6.996 -4.953 4.423 1.00 74.25 93 GLY A C 1
ATOM 730 O O . GLY A 1 93 ? 7.231 -6.117 4.772 1.00 74.25 93 GLY A O 1
ATOM 731 N N . ASN A 1 94 ? 7.733 -4.315 3.517 1.00 69.75 94 ASN A N 1
ATOM 732 C CA . ASN A 1 94 ? 8.924 -4.880 2.885 1.00 69.75 94 ASN A CA 1
ATOM 733 C C . ASN A 1 94 ? 10.109 -3.900 2.925 1.00 69.75 94 ASN A C 1
ATOM 735 O O . ASN A 1 94 ? 10.784 -3.671 1.920 1.00 69.75 94 ASN A O 1
ATOM 739 N N . SER A 1 95 ? 10.366 -3.305 4.092 1.00 59.91 95 SER A N 1
ATOM 740 C CA . SER A 1 95 ? 11.546 -2.463 4.306 1.00 59.91 95 SER A CA 1
ATOM 741 C C . SER A 1 95 ? 12.864 -3.234 4.199 1.00 59.91 95 SER A C 1
ATOM 743 O O . SER A 1 95 ? 12.949 -4.450 4.401 1.00 59.91 95 SER A O 1
ATOM 745 N N . LYS A 1 96 ? 13.952 -2.487 3.974 1.00 58.88 96 LYS A N 1
ATOM 746 C CA . LYS A 1 96 ? 15.325 -3.027 3.964 1.00 58.88 96 LYS A CA 1
ATOM 747 C C . LYS A 1 96 ? 15.693 -3.766 5.258 1.00 58.88 96 LYS A C 1
ATOM 749 O O . LYS A 1 96 ? 16.494 -4.697 5.209 1.00 58.88 96 LYS A O 1
ATOM 754 N N . LEU A 1 97 ? 15.120 -3.351 6.392 1.00 54.31 97 LEU A N 1
ATOM 755 C CA . LEU A 1 97 ? 15.371 -3.926 7.718 1.00 54.31 97 LEU A CA 1
ATOM 756 C C . LEU A 1 97 ? 14.455 -5.118 8.037 1.00 54.31 97 LEU A C 1
ATOM 758 O O . LEU A 1 97 ? 14.849 -5.990 8.809 1.00 54.31 97 LEU A O 1
ATOM 762 N N . ARG A 1 98 ? 13.251 -5.177 7.448 1.00 58.25 98 ARG A N 1
ATOM 763 C CA . ARG A 1 98 ? 12.255 -6.229 7.688 1.00 58.25 98 ARG A CA 1
ATOM 764 C C . ARG A 1 98 ? 11.571 -6.632 6.378 1.00 58.25 98 ARG A C 1
ATOM 766 O O . ARG A 1 98 ? 10.537 -6.084 6.001 1.00 58.25 98 ARG A O 1
ATOM 773 N N . LYS A 1 99 ? 12.149 -7.617 5.687 1.00 65.44 99 LYS A N 1
ATOM 774 C CA . LYS A 1 99 ? 11.556 -8.177 4.463 1.00 65.44 99 LYS A CA 1
ATOM 775 C C . LYS A 1 99 ? 10.333 -9.022 4.802 1.00 65.44 99 LYS A C 1
ATOM 777 O O . LYS A 1 99 ? 10.436 -9.883 5.673 1.00 65.44 99 LYS A O 1
ATOM 782 N N . ASN A 1 100 ? 9.232 -8.824 4.078 1.00 68.25 100 ASN A N 1
ATOM 783 C CA . ASN A 1 100 ? 7.982 -9.581 4.232 1.00 68.25 100 ASN A CA 1
ATOM 784 C C . ASN A 1 100 ? 7.520 -9.686 5.696 1.00 68.25 100 ASN A C 1
ATOM 786 O O . ASN A 1 100 ? 7.294 -10.781 6.213 1.00 68.25 100 ASN A O 1
ATOM 790 N N . SER A 1 101 ? 7.444 -8.547 6.381 1.00 78.69 101 SER A N 1
ATOM 791 C CA . SER A 1 101 ? 7.072 -8.494 7.795 1.00 78.69 101 SER A CA 1
ATOM 792 C C . SER A 1 101 ? 5.632 -8.045 7.986 1.00 78.69 101 SER A C 1
ATOM 794 O O . SER A 1 101 ? 5.119 -7.234 7.219 1.00 78.69 101 SER A O 1
ATOM 796 N N . ILE A 1 102 ? 5.001 -8.556 9.040 1.00 85.75 102 ILE A N 1
ATOM 797 C CA . ILE A 1 102 ? 3.700 -8.082 9.505 1.00 85.75 102 ILE A CA 1
ATOM 798 C C . ILE A 1 102 ? 3.943 -7.256 10.765 1.00 85.75 102 ILE A C 1
ATOM 800 O O . ILE A 1 102 ? 4.536 -7.749 11.725 1.00 85.75 102 ILE A O 1
ATOM 804 N N . SER A 1 103 ? 3.499 -6.002 10.751 1.00 88.44 103 SER A N 1
ATOM 805 C CA . SER A 1 103 ? 3.486 -5.130 11.927 1.00 88.44 103 SER A CA 1
ATOM 806 C C . SER A 1 103 ? 2.053 -4.964 12.420 1.00 88.44 103 SER A C 1
ATOM 808 O O . SER A 1 103 ? 1.189 -4.545 11.654 1.00 88.44 103 SER A O 1
ATOM 810 N N . GLU A 1 104 ? 1.801 -5.273 13.691 1.00 91.56 104 GLU A N 1
ATOM 811 C CA . GLU A 1 104 ? 0.514 -5.008 14.346 1.00 91.56 104 GLU A CA 1
ATOM 812 C C . GLU A 1 104 ? 0.529 -3.617 14.989 1.00 91.56 104 GLU A C 1
ATOM 814 O O . GLU A 1 104 ? 1.495 -3.219 15.644 1.00 91.56 104 GLU A O 1
ATOM 819 N N . GLY A 1 105 ? -0.566 -2.882 14.827 1.00 92.19 105 GLY A N 1
ATOM 820 C CA . GLY A 1 105 ? -0.766 -1.581 15.443 1.00 92.19 105 GLY A CA 1
ATOM 821 C C . GLY A 1 105 ? -2.237 -1.281 15.694 1.00 92.19 105 GLY A C 1
ATOM 822 O O . GLY A 1 105 ? -3.105 -2.154 15.664 1.00 92.19 105 GLY A O 1
ATOM 823 N N . LYS A 1 106 ? -2.518 -0.012 15.974 1.00 94.75 106 LYS A N 1
ATOM 824 C CA . LYS A 1 106 ? -3.861 0.526 16.162 1.00 94.75 106 LYS A CA 1
ATOM 825 C C . LYS A 1 106 ? -3.993 1.884 15.497 1.00 94.75 106 LYS A C 1
ATOM 827 O O . LYS A 1 106 ? -3.059 2.687 15.533 1.00 94.75 106 LYS A O 1
ATOM 832 N N . VAL A 1 107 ? -5.191 2.180 15.010 1.00 94.19 107 VAL A N 1
ATOM 833 C CA . VAL A 1 107 ? -5.562 3.532 14.582 1.00 94.19 107 VAL A CA 1
ATOM 834 C C . VAL A 1 107 ? -5.457 4.483 15.775 1.00 94.19 107 VAL A C 1
ATOM 836 O O . VAL A 1 107 ? -6.021 4.227 16.841 1.00 94.19 107 VAL A O 1
ATOM 839 N N . LYS A 1 108 ? -4.722 5.581 15.614 1.00 93.94 108 LYS A N 1
ATOM 840 C CA . LYS A 1 108 ? -4.540 6.631 16.625 1.00 93.94 108 LYS A CA 1
ATOM 841 C C . LYS A 1 108 ? -5.440 7.825 16.384 1.00 93.94 108 LYS A C 1
ATOM 843 O O . LYS A 1 108 ? -6.070 8.296 17.324 1.00 93.94 108 LYS A O 1
ATOM 848 N N . ALA A 1 109 ? -5.516 8.275 15.142 1.00 90.25 109 ALA A N 1
ATOM 849 C CA . ALA A 1 109 ? -6.325 9.408 14.740 1.00 90.25 109 ALA A CA 1
ATOM 850 C C . ALA A 1 109 ? -6.766 9.230 13.289 1.00 90.25 109 ALA A C 1
ATOM 852 O O . ALA A 1 109 ? -6.112 8.532 12.515 1.00 90.25 109 ALA A O 1
ATOM 853 N N . ILE A 1 110 ? -7.872 9.874 12.938 1.00 89.25 110 ILE A N 1
ATOM 854 C CA . ILE A 1 110 ? -8.363 9.972 11.568 1.00 89.25 110 ILE A CA 1
ATOM 855 C C . ILE A 1 110 ? -8.483 11.462 11.286 1.00 89.25 110 ILE A C 1
ATOM 857 O O . ILE A 1 110 ? -9.212 12.171 11.981 1.00 89.25 110 ILE A O 1
ATOM 861 N N . ALA A 1 111 ? -7.722 11.937 10.311 1.00 85.38 111 ALA A N 1
ATOM 862 C CA . ALA A 1 111 ? -7.806 13.292 9.810 1.00 85.38 111 ALA A CA 1
ATOM 863 C C . ALA A 1 111 ? -8.641 13.265 8.532 1.00 85.38 111 ALA A C 1
ATOM 865 O O . ALA A 1 111 ? -8.308 12.557 7.585 1.00 85.38 111 ALA A O 1
ATOM 866 N N . LYS A 1 112 ? -9.728 14.031 8.517 1.00 80.94 112 LYS A N 1
ATOM 867 C CA . LYS A 1 112 ? -10.509 14.292 7.310 1.00 80.94 112 LYS A CA 1
ATOM 868 C C . LYS A 1 112 ? -10.169 15.687 6.803 1.00 80.94 112 LYS A C 1
ATOM 870 O O . LYS A 1 112 ? -9.929 16.599 7.602 1.00 80.94 112 LYS A O 1
ATOM 875 N N . ARG A 1 113 ? -10.155 15.863 5.486 1.00 72.75 113 ARG A N 1
ATOM 876 C CA . ARG A 1 113 ? -9.987 17.163 4.838 1.00 72.75 113 ARG A CA 1
ATOM 877 C C . ARG A 1 113 ? -11.005 18.159 5.402 1.00 72.75 113 ARG A C 1
ATOM 879 O O . ARG A 1 113 ? -12.211 17.938 5.340 1.00 72.75 113 ARG A O 1
ATOM 886 N N . SER A 1 114 ? -10.518 19.281 5.927 1.00 61.03 114 SER A N 1
ATOM 887 C CA . SER A 1 114 ? -11.371 20.419 6.275 1.00 61.03 114 SER A CA 1
ATOM 888 C C . SER A 1 114 ? -11.653 21.240 5.017 1.00 61.03 114 SER A C 1
ATOM 890 O O . SER A 1 114 ? -10.722 21.614 4.308 1.00 61.03 114 SER A O 1
ATOM 892 N N . ASN A 1 115 ? -12.918 21.589 4.765 1.00 57.06 115 ASN A N 1
ATOM 893 C CA . ASN A 1 115 ? -13.325 22.480 3.664 1.00 57.06 115 ASN A CA 1
ATOM 894 C C . ASN A 1 115 ? -12.940 23.960 3.895 1.00 57.06 115 ASN A C 1
ATOM 896 O O . ASN A 1 115 ? -13.453 24.856 3.226 1.00 57.06 115 ASN A O 1
ATOM 900 N N . THR A 1 116 ? -12.058 24.250 4.854 1.00 54.75 116 THR A N 1
ATOM 901 C CA . THR A 1 116 ? -11.572 25.604 5.125 1.00 54.75 116 THR A CA 1
ATOM 902 C C . THR A 1 116 ? -10.524 26.020 4.088 1.00 54.75 116 THR A C 1
ATOM 904 O O . THR A 1 116 ? -9.517 25.327 3.949 1.00 54.75 116 THR A O 1
ATOM 907 N N . PRO A 1 117 ? -10.698 27.162 3.398 1.00 50.31 117 PRO A N 1
ATOM 908 C CA . PRO A 1 117 ? -9.786 27.637 2.362 1.00 50.31 117 PRO A CA 1
ATOM 909 C C . PRO A 1 117 ? -8.538 28.287 2.984 1.00 50.31 117 PRO A C 1
ATOM 911 O O . PRO A 1 117 ? -8.318 29.489 2.856 1.00 50.31 117 PRO A O 1
ATOM 914 N N . SER A 1 118 ? -7.718 27.520 3.702 1.00 51.53 118 SER A N 1
ATOM 915 C CA . SER A 1 118 ? -6.375 27.954 4.095 1.00 51.53 118 SER A CA 1
ATOM 916 C C . SER A 1 118 ? -5.363 27.489 3.044 1.00 51.53 118 SER A C 1
ATOM 918 O O . SER A 1 118 ? -5.384 26.351 2.581 1.00 51.53 118 SER A O 1
ATOM 920 N N . LYS A 1 119 ? -4.467 28.398 2.644 1.00 47.75 119 LYS A N 1
ATOM 921 C CA . LYS A 1 119 ? -3.496 28.237 1.541 1.00 47.75 119 LYS A CA 1
ATOM 922 C C . LYS A 1 119 ? -2.419 27.157 1.768 1.00 47.75 119 LYS A C 1
ATOM 924 O O . LYS A 1 119 ? -1.544 26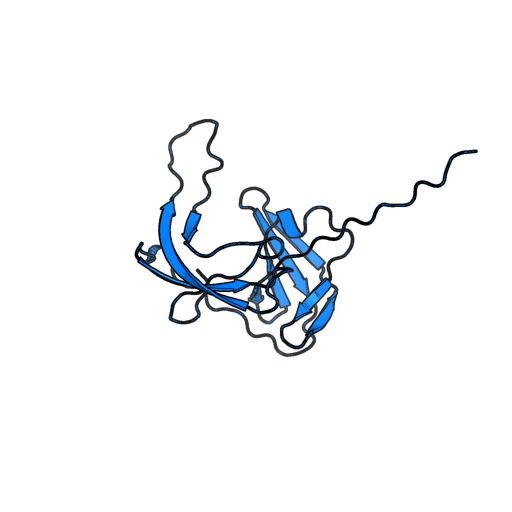.998 0.927 1.00 47.75 119 LYS A O 1
ATOM 929 N N . GLU A 1 120 ? -2.487 26.422 2.874 1.00 49.69 120 GLU A N 1
ATOM 930 C CA . GLU A 1 120 ? -1.490 25.433 3.315 1.00 49.69 120 GLU A CA 1
ATOM 931 C C . GLU A 1 120 ? -2.048 23.997 3.347 1.00 49.69 120 GLU A C 1
ATOM 933 O O . GLU A 1 120 ? -1.350 23.054 3.713 1.00 49.69 120 GLU A O 1
ATOM 938 N N . ALA A 1 121 ? -3.306 23.804 2.944 1.00 46.59 121 ALA A N 1
ATOM 939 C CA . ALA A 1 121 ? -3.984 22.518 2.999 1.00 46.59 121 ALA A CA 1
ATOM 940 C C . ALA A 1 121 ? -3.622 21.608 1.808 1.00 46.59 121 ALA A C 1
ATOM 942 O O . ALA A 1 121 ? -4.431 21.387 0.908 1.00 46.59 121 ALA A O 1
ATOM 943 N N . HIS A 1 122 ? -2.458 20.956 1.859 1.00 48.62 122 HIS A N 1
ATOM 944 C CA . HIS A 1 122 ? -2.338 19.593 1.317 1.00 48.62 122 HIS A CA 1
ATOM 945 C C . HIS A 1 122 ? -3.100 18.634 2.249 1.00 48.62 122 HIS A C 1
ATOM 947 O O . HIS A 1 122 ? -2.522 17.803 2.940 1.00 48.62 122 HIS A O 1
ATOM 953 N N . ALA A 1 123 ? -4.415 18.829 2.360 1.00 62.41 123 ALA A N 1
ATOM 954 C CA . ALA A 1 123 ? -5.263 18.128 3.312 1.00 62.41 123 ALA A CA 1
ATOM 955 C C . ALA A 1 123 ? -5.804 16.859 2.657 1.00 62.41 123 ALA A C 1
ATOM 957 O O . ALA A 1 123 ? -6.940 16.833 2.206 1.00 62.41 123 ALA A O 1
ATOM 958 N N . VAL A 1 124 ? -4.985 15.827 2.497 1.00 73.62 124 VAL A N 1
ATOM 959 C CA . VAL A 1 124 ? -5.513 14.490 2.187 1.00 73.62 124 VAL A CA 1
ATOM 960 C C . VAL A 1 124 ? -6.176 13.913 3.435 1.00 73.62 124 VAL A C 1
ATOM 962 O O . VAL A 1 124 ? -5.769 14.227 4.557 1.00 73.62 124 VAL A O 1
ATOM 965 N N . ASP A 1 125 ? -7.205 13.091 3.245 1.00 86.12 125 ASP A N 1
ATOM 966 C CA . ASP A 1 125 ? -7.693 12.246 4.330 1.00 86.12 125 ASP A CA 1
ATOM 967 C C . ASP A 1 125 ? -6.548 11.316 4.753 1.00 86.12 125 ASP A C 1
ATOM 969 O O . ASP A 1 125 ? -5.854 10.751 3.907 1.00 86.12 125 ASP A O 1
ATOM 973 N N . ALA A 1 126 ? -6.312 11.191 6.056 1.00 89.19 126 ALA A N 1
ATOM 974 C CA . ALA A 1 126 ? -5.186 10.432 6.581 1.00 89.19 126 ALA A CA 1
ATOM 975 C C . ALA A 1 126 ? -5.579 9.630 7.821 1.00 89.19 126 ALA A C 1
ATOM 977 O O . ALA A 1 126 ? -6.264 10.118 8.723 1.00 89.19 126 ALA A O 1
ATOM 978 N N . ILE A 1 127 ? -5.080 8.400 7.889 1.00 90.12 127 ILE A N 1
ATOM 979 C CA . ILE A 1 127 ? -5.209 7.519 9.047 1.00 90.12 127 ILE A CA 1
ATOM 980 C C . ILE A 1 127 ? -3.848 7.476 9.735 1.00 90.12 127 ILE A C 1
ATOM 982 O O . ILE A 1 127 ? -2.849 7.069 9.145 1.00 90.12 127 ILE A O 1
ATOM 986 N N . GLN A 1 128 ? -3.793 7.883 10.999 1.00 91.25 128 GLN A N 1
ATOM 987 C CA . GLN A 1 128 ? -2.582 7.771 11.803 1.00 91.25 128 GLN A CA 1
ATOM 988 C C . GLN A 1 128 ? -2.555 6.417 12.511 1.00 91.25 128 GLN A C 1
ATOM 990 O O . GLN A 1 128 ? -3.516 6.047 13.185 1.00 91.25 128 GLN A O 1
ATOM 995 N N . ILE A 1 129 ? -1.434 5.703 12.417 1.00 91.38 129 ILE A N 1
ATOM 996 C CA . ILE A 1 129 ? -1.217 4.389 13.038 1.00 91.38 129 ILE A CA 1
ATOM 997 C C . ILE A 1 129 ? 0.094 4.422 13.837 1.00 91.38 129 ILE A C 1
ATOM 999 O O . ILE A 1 129 ? 0.924 5.303 13.633 1.00 91.38 129 ILE A O 1
ATOM 1003 N N . ASN A 1 130 ? 0.272 3.506 14.791 1.00 88.00 130 ASN A N 1
ATOM 1004 C CA . ASN A 1 130 ? 1.393 3.503 15.737 1.00 88.00 130 ASN A CA 1
ATOM 1005 C C . ASN A 1 130 ? 2.396 2.349 15.606 1.00 88.00 130 ASN A C 1
ATOM 1007 O O . ASN A 1 130 ? 2.915 1.901 16.629 1.00 88.00 130 ASN A O 1
ATOM 1011 N N . PHE A 1 131 ? 2.663 1.864 14.400 1.00 84.69 131 PHE A N 1
ATOM 1012 C CA . PHE A 1 131 ? 3.831 1.015 14.162 1.00 84.69 131 PHE A CA 1
ATOM 1013 C C . PHE A 1 131 ? 4.953 1.829 13.511 1.00 84.69 131 PHE A C 1
ATOM 1015 O O . PHE A 1 131 ? 4.694 2.820 12.827 1.00 84.69 131 PHE A O 1
ATOM 1022 N N . ASP A 1 132 ? 6.195 1.400 13.723 1.00 79.81 132 ASP A N 1
ATOM 1023 C CA . ASP A 1 132 ? 7.364 2.028 13.111 1.00 79.81 132 ASP A CA 1
ATOM 1024 C C . ASP A 1 132 ? 7.406 1.743 11.606 1.00 79.81 132 ASP A C 1
ATOM 1026 O O . ASP A 1 132 ? 7.286 0.588 11.179 1.00 79.81 132 ASP A O 1
ATOM 1030 N N . ILE A 1 133 ? 7.606 2.805 10.824 1.00 74.12 133 ILE A N 1
ATOM 1031 C CA . ILE A 1 133 ? 7.748 2.787 9.364 1.00 74.12 133 ILE A CA 1
ATOM 1032 C C . ILE A 1 133 ? 9.216 3.061 9.031 1.00 74.12 133 ILE A C 1
ATOM 1034 O O . ILE A 1 133 ? 9.807 4.013 9.544 1.00 74.12 133 ILE A O 1
ATOM 1038 N N . TYR A 1 134 ? 9.800 2.246 8.158 1.00 78.44 134 TYR A N 1
ATOM 1039 C CA . TYR A 1 134 ? 11.184 2.374 7.706 1.00 78.44 134 TYR A CA 1
ATOM 1040 C C . TYR A 1 134 ? 11.272 2.637 6.200 1.00 78.44 134 TYR A C 1
ATOM 1042 O O . TYR A 1 134 ? 10.308 2.493 5.449 1.00 78.44 134 TYR A O 1
ATOM 1050 N N . GLU A 1 135 ? 12.466 3.000 5.727 1.00 79.19 135 GLU A N 1
ATOM 1051 C CA . GLU A 1 135 ? 12.726 3.130 4.292 1.00 79.19 135 GLU A CA 1
ATOM 1052 C C . GLU A 1 135 ? 12.383 1.817 3.558 1.00 79.19 135 GLU A C 1
ATOM 1054 O O . GLU A 1 135 ? 12.887 0.738 3.893 1.00 79.19 135 GLU A O 1
ATOM 1059 N N . GLY A 1 136 ? 11.523 1.928 2.544 1.00 80.44 136 GLY A N 1
ATOM 1060 C CA . GLY A 1 136 ? 10.982 0.799 1.784 1.00 80.44 136 GLY A CA 1
ATOM 1061 C C . GLY A 1 136 ? 9.566 0.383 2.192 1.00 80.44 136 GLY A C 1
ATOM 1062 O O . GLY A 1 136 ? 8.937 -0.357 1.443 1.00 80.44 136 GLY A O 1
ATOM 1063 N N . ASP A 1 137 ? 9.029 0.896 3.304 1.00 84.81 137 ASP A N 1
ATOM 1064 C CA . ASP A 1 137 ? 7.632 0.648 3.683 1.00 84.81 137 ASP A CA 1
ATOM 1065 C C . ASP A 1 137 ? 6.639 1.559 2.920 1.00 84.81 137 ASP A C 1
ATOM 1067 O O . ASP A 1 137 ? 5.434 1.325 2.988 1.00 84.81 137 ASP A O 1
ATOM 1071 N N . SER A 1 138 ? 7.101 2.558 2.151 1.00 88.62 138 SER A N 1
ATOM 1072 C CA . SER A 1 138 ? 6.234 3.379 1.285 1.00 88.62 138 SER A CA 1
ATOM 1073 C C . SER A 1 138 ? 5.450 2.512 0.300 1.00 88.62 138 SER A C 1
ATOM 1075 O O . SER A 1 138 ? 6.039 1.783 -0.500 1.00 88.62 138 SER A O 1
ATOM 1077 N N . GLY A 1 139 ? 4.125 2.621 0.342 1.00 90.88 139 GLY A N 1
ATOM 1078 C CA . GLY A 1 139 ? 3.180 1.834 -0.446 1.00 90.88 139 GLY A CA 1
ATOM 1079 C C . GLY A 1 139 ? 2.793 0.498 0.193 1.00 90.88 139 GLY A C 1
ATOM 1080 O O . GLY A 1 139 ? 2.135 -0.309 -0.460 1.00 90.88 139 GLY A O 1
ATOM 1081 N N . SER A 1 140 ? 3.200 0.239 1.443 1.00 92.12 140 SER A N 1
ATOM 1082 C CA . SER A 1 140 ? 2.805 -0.977 2.162 1.00 92.12 140 SER A CA 1
ATOM 1083 C C . SER A 1 140 ? 1.313 -0.943 2.480 1.00 92.12 140 SER A C 1
ATOM 1085 O O . SER A 1 140 ? 0.836 0.056 3.026 1.00 92.12 140 SER A O 1
ATOM 1087 N N . PRO A 1 141 ? 0.569 -2.014 2.173 1.00 93.19 141 PRO A N 1
ATOM 1088 C CA . PRO A 1 141 ? -0.842 -2.078 2.500 1.00 93.19 141 PRO A CA 1
ATOM 1089 C C . PRO A 1 141 ? -1.057 -2.190 4.010 1.00 93.19 141 PRO A C 1
ATOM 1091 O O . PRO A 1 141 ? -0.321 -2.888 4.718 1.00 93.19 141 PRO A O 1
ATOM 1094 N N . VAL A 1 142 ? -2.115 -1.534 4.480 1.00 94.19 142 VAL A N 1
ATOM 1095 C CA . VAL A 1 142 ? -2.606 -1.632 5.853 1.00 94.19 142 VAL A CA 1
ATOM 1096 C C . VAL A 1 142 ? -3.978 -2.288 5.831 1.00 94.19 142 VAL A C 1
ATOM 1098 O O . VAL A 1 142 ? -4.880 -1.817 5.150 1.00 94.19 142 VAL A O 1
ATOM 1101 N N . PHE A 1 143 ? -4.136 -3.352 6.603 1.00 95.19 143 PHE A N 1
ATOM 1102 C CA . PHE A 1 143 ? -5.353 -4.145 6.673 1.00 95.19 143 PHE A CA 1
ATOM 1103 C C . PHE A 1 143 ? -6.048 -4.004 8.025 1.00 95.19 143 PHE A C 1
ATOM 1105 O O . PHE A 1 143 ? -5.399 -3.789 9.054 1.00 95.19 143 PHE A O 1
ATOM 1112 N N . ASP A 1 144 ? -7.365 -4.173 8.024 1.00 94.69 144 ASP A N 1
ATOM 1113 C CA . ASP A 1 144 ? -8.148 -4.420 9.230 1.00 94.69 144 ASP A CA 1
ATOM 1114 C C . ASP A 1 144 ? -8.026 -5.879 9.722 1.00 94.69 144 ASP A C 1
ATOM 1116 O O . ASP A 1 144 ? -7.259 -6.689 9.195 1.00 94.69 144 ASP A O 1
ATOM 1120 N N . GLU A 1 145 ? -8.775 -6.215 10.774 1.00 93.25 145 GLU A N 1
ATOM 1121 C CA . GLU A 1 145 ? -8.810 -7.559 11.372 1.00 93.25 145 GLU A CA 1
ATOM 1122 C C . GLU A 1 145 ? -9.424 -8.626 10.444 1.00 93.25 145 GLU A C 1
ATOM 1124 O O . GLU A 1 145 ? -9.167 -9.813 10.639 1.00 93.25 145 GLU A O 1
ATOM 1129 N N . ASP A 1 146 ? -10.179 -8.214 9.422 1.00 94.31 146 ASP A N 1
ATOM 1130 C CA . ASP A 1 146 ? -10.814 -9.091 8.434 1.00 94.31 146 ASP A CA 1
ATOM 1131 C C . ASP A 1 146 ? -9.931 -9.290 7.183 1.00 94.31 146 ASP A C 1
ATOM 1133 O O . ASP A 1 146 ? -10.310 -9.991 6.234 1.00 94.31 146 ASP A O 1
ATOM 1137 N N . GLY A 1 147 ? -8.739 -8.683 7.165 1.00 93.50 147 GLY A N 1
ATOM 1138 C CA . GLY A 1 147 ? -7.804 -8.730 6.044 1.00 93.50 147 GLY A CA 1
ATOM 1139 C C . GLY A 1 147 ? -8.235 -7.871 4.854 1.00 93.50 147 GLY A C 1
ATOM 1140 O O . GLY A 1 147 ? -7.838 -8.156 3.723 1.00 93.50 147 GLY A O 1
ATOM 1141 N N . SER A 1 148 ? -9.069 -6.856 5.081 1.00 96.56 148 SER A N 1
ATOM 1142 C CA . SER A 1 148 ? -9.486 -5.890 4.062 1.00 96.56 148 SER A CA 1
ATOM 1143 C C . SER A 1 148 ? -8.614 -4.637 4.139 1.00 96.56 148 SER A C 1
ATOM 1145 O O . SER A 1 148 ? -8.268 -4.176 5.225 1.00 96.56 148 SER A O 1
ATOM 1147 N N . LEU A 1 149 ? -8.192 -4.127 2.981 1.00 96.56 149 LEU A N 1
ATOM 1148 C CA . LEU A 1 149 ? -7.330 -2.956 2.848 1.00 96.56 149 LEU A CA 1
ATOM 1149 C C . LEU A 1 149 ? -8.087 -1.697 3.288 1.00 96.56 149 LEU A C 1
ATOM 1151 O O . LEU A 1 149 ? -9.198 -1.463 2.811 1.00 96.56 149 LEU A O 1
ATOM 1155 N N . LEU A 1 150 ? -7.472 -0.915 4.177 1.00 92.50 150 LEU A N 1
ATOM 1156 C CA . LEU A 1 150 ? -7.987 0.360 4.689 1.00 92.50 150 LEU A CA 1
ATOM 1157 C C . LEU A 1 150 ? -7.773 1.535 3.731 1.00 92.50 150 LEU A C 1
ATOM 1159 O O . LEU A 1 150 ? -6.725 1.558 3.046 1.00 92.50 150 LEU A O 1
#

Secondary structure (DSSP, 8-state):
----------------EEEETTTEEEEEHHHHTT-S-EEEE-TT--EEEEEEEEEEGGGTEEEEEE--SSPPPPPPBP-GGG--TT-EEEEEE--SSSTTEEEEEEEEEEEPPP----TT-----EEEE-S---TT-TT--EE-TTS-B-

Foldseek 3Di:
DDDPDDDDDDDAAADWFAADQQAKIKFFLVRCPPPPWDWDQDPVRDIWTWDWDDHDNLQRMTIIGTHDPDGDDHAAADDCVPADWFFKKWWQFDDPVDHRDIDIWTFHDWFADDPDPDPPPSPDTDTDIPDDDDRHHGRIFMAGPVRHTD

Sequence (150 aa):
MLGRVRPVYYKREGAGVIIDPDGIIVTNAHTVQKSGRIRVALHDKTIVDGILLEVHPENDLAFIKIEPPFFLVAVRFADSDQLKPGRKVYCVGNSKLRKNSISEGKVKAIAKRSNTPSKEAHAVDAIQINFDIYEGDSGSPVFDEDGSLL

Radius of gyration: 17.44 Å; chains: 1; bounding box: 55×45×42 Å